Protein AF-A0A6V7JYY2-F1 (afdb_monomer_lite)

Radius of gyration: 17.6 Å; chains: 1; bounding box: 34×22×44 Å

Structure (mmCIF, N/CA/C/O backbone):
data_AF-A0A6V7JYY2-F1
#
_entry.id   AF-A0A6V7JYY2-F1
#
loop_
_atom_site.group_PDB
_atom_site.id
_atom_site.type_symbol
_atom_site.label_atom_id
_atom_site.label_alt_id
_atom_site.label_comp_id
_atom_site.label_asym_id
_atom_site.label_entity_id
_atom_site.label_seq_id
_atom_site.pdbx_PDB_ins_code
_atom_site.Cartn_x
_atom_site.Cartn_y
_atom_site.Cartn_z
_atom_site.occupancy
_atom_site.B_iso_or_equiv
_atom_site.auth_seq_id
_atom_site.auth_comp_id
_atom_site.auth_asym_id
_atom_site.auth_atom_id
_atom_site.pdbx_PDB_model_num
ATOM 1 N N . ALA A 1 1 ? 12.579 -12.648 11.195 1.00 54.47 1 ALA A N 1
ATOM 2 C CA . ALA A 1 1 ? 11.192 -13.133 11.387 1.00 54.47 1 ALA A CA 1
ATOM 3 C C . ALA A 1 1 ? 10.183 -11.974 11.543 1.00 54.47 1 ALA A C 1
ATOM 5 O O . ALA A 1 1 ? 9.328 -12.030 12.419 1.00 54.47 1 ALA A O 1
ATOM 6 N N . GLY A 1 2 ? 10.272 -10.920 10.713 1.00 69.69 2 GLY A N 1
ATOM 7 C CA . GLY A 1 2 ? 9.487 -9.679 10.871 1.00 69.69 2 GLY A CA 1
ATOM 8 C C . GLY A 1 2 ? 8.209 -9.577 10.026 1.00 69.69 2 GLY A C 1
ATOM 9 O O . GLY A 1 2 ? 7.397 -8.695 10.269 1.00 69.69 2 GLY A O 1
ATOM 10 N N . GLU A 1 3 ? 7.995 -10.492 9.078 1.00 84.88 3 GLU A N 1
ATOM 11 C CA . GLU A 1 3 ? 6.938 -10.380 8.053 1.00 84.88 3 GLU A CA 1
ATOM 12 C C . GLU A 1 3 ? 5.964 -11.570 8.055 1.00 84.88 3 GLU A C 1
ATOM 14 O O . GLU A 1 3 ? 5.152 -11.731 7.155 1.00 84.88 3 GLU A O 1
ATOM 19 N N . SER A 1 4 ? 5.985 -12.403 9.099 1.00 92.75 4 SER A N 1
ATOM 20 C CA . SER A 1 4 ? 5.120 -13.591 9.221 1.00 92.75 4 SER A CA 1
ATOM 21 C C . SER A 1 4 ? 3.642 -13.282 9.510 1.00 92.75 4 SER A C 1
ATOM 23 O O . SER A 1 4 ? 2.867 -14.187 9.801 1.00 92.75 4 SER A O 1
ATOM 25 N N . GLY A 1 5 ? 3.242 -12.007 9.492 1.00 94.06 5 GLY A N 1
ATOM 26 C CA . GLY A 1 5 ? 1.853 -11.593 9.706 1.00 94.06 5 GLY A CA 1
ATOM 27 C C . GLY A 1 5 ? 1.401 -11.529 11.169 1.00 94.06 5 GLY A C 1
ATOM 28 O O . GLY A 1 5 ? 0.217 -11.327 11.425 1.00 94.06 5 GLY A O 1
ATOM 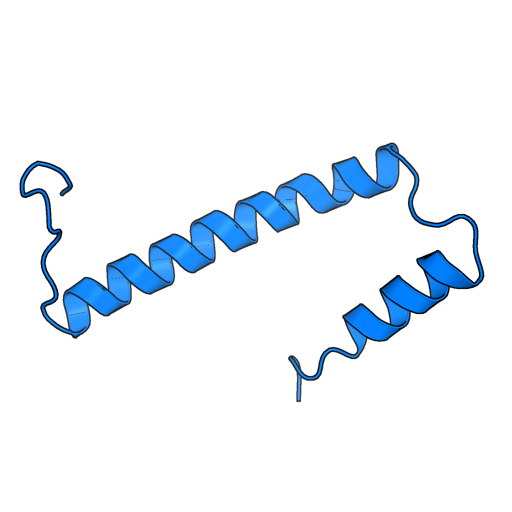29 N N . LYS A 1 6 ? 2.307 -11.636 12.153 1.00 95.38 6 LYS A N 1
ATOM 30 C CA . LYS A 1 6 ? 1.956 -11.565 13.588 1.00 95.38 6 LYS A CA 1
ATOM 31 C C . LYS A 1 6 ? 1.147 -10.309 13.941 1.00 95.38 6 LYS A C 1
ATOM 33 O O . LYS A 1 6 ? 0.120 -10.411 14.605 1.00 95.38 6 LYS A O 1
ATOM 38 N N . SER A 1 7 ? 1.559 -9.141 13.447 1.00 93.50 7 SER A N 1
ATOM 39 C CA . SER A 1 7 ? 0.826 -7.885 13.657 1.00 93.50 7 SER A CA 1
ATOM 40 C C . SER A 1 7 ? -0.547 -7.890 12.984 1.00 93.50 7 SER A C 1
ATOM 42 O O . SER A 1 7 ? -1.477 -7.266 13.481 1.00 93.50 7 SER A O 1
ATOM 44 N N . THR A 1 8 ? -0.697 -8.608 11.870 1.00 95.88 8 THR A N 1
ATOM 45 C CA . THR A 1 8 ? -1.984 -8.772 11.185 1.00 95.88 8 THR A CA 1
ATOM 46 C C . THR A 1 8 ? -2.945 -9.607 12.025 1.00 95.88 8 THR A C 1
ATOM 48 O O . THR A 1 8 ? -4.098 -9.219 12.165 1.00 95.88 8 THR A O 1
ATOM 51 N N . ILE A 1 9 ? -2.470 -10.686 12.659 1.00 96.75 9 ILE A N 1
ATOM 52 C CA . ILE A 1 9 ? -3.284 -11.488 13.588 1.00 96.75 9 ILE A CA 1
ATOM 53 C C . ILE A 1 9 ? -3.786 -10.637 14.760 1.00 96.75 9 ILE A C 1
ATOM 55 O O . ILE A 1 9 ? -4.964 -10.695 15.094 1.00 96.75 9 ILE A O 1
ATOM 59 N N . VAL A 1 10 ? -2.932 -9.788 15.341 1.00 95.44 10 VAL A N 1
ATOM 60 C CA . VAL A 1 10 ? -3.343 -8.882 16.430 1.00 95.44 10 VAL A CA 1
ATOM 61 C C . VAL A 1 10 ? -4.420 -7.894 15.965 1.00 95.44 10 VAL A C 1
ATOM 63 O O . VAL A 1 10 ? -5.413 -7.703 16.661 1.00 95.44 10 VAL A O 1
ATOM 66 N N . LYS A 1 11 ? -4.279 -7.313 14.765 1.00 96.31 11 LYS A N 1
ATOM 67 C CA . LYS A 1 11 ? -5.307 -6.425 14.188 1.00 96.31 11 LYS A CA 1
ATOM 68 C C . LYS A 1 11 ? -6.643 -7.145 13.987 1.00 96.31 11 LYS A C 1
ATOM 70 O O . LYS A 1 11 ? -7.689 -6.561 14.245 1.00 96.31 11 LYS A O 1
ATOM 75 N N . GLN A 1 12 ? -6.614 -8.412 13.566 1.00 98.19 12 GLN A N 1
ATOM 76 C CA . GLN A 1 12 ? -7.827 -9.219 13.405 1.00 98.19 12 GLN A CA 1
ATOM 77 C C . GLN A 1 12 ? -8.509 -9.527 14.742 1.00 98.19 12 GLN A C 1
ATOM 79 O O . GLN A 1 12 ? -9.732 -9.482 14.810 1.00 98.19 12 GLN A O 1
ATOM 84 N N . MET A 1 13 ? -7.752 -9.755 15.820 1.00 97.62 13 MET A N 1
ATOM 85 C CA . MET A 1 13 ? -8.342 -9.941 17.153 1.00 97.62 13 MET A CA 1
ATOM 86 C C . MET A 1 13 ? -9.148 -8.714 17.597 1.00 97.62 13 MET A C 1
ATOM 88 O O . MET A 1 13 ? -10.262 -8.876 18.082 1.00 97.62 13 MET A O 1
ATOM 92 N N . LYS A 1 14 ? -8.646 -7.497 17.344 1.00 97.00 14 LYS A N 1
ATOM 93 C CA . LYS A 1 14 ? -9.392 -6.251 17.594 1.00 97.00 14 LYS A CA 1
ATOM 94 C C . LYS A 1 14 ? -10.651 -6.126 16.722 1.00 97.00 14 LYS A C 1
ATOM 96 O O . LYS A 1 14 ? -11.682 -5.649 17.182 1.00 97.00 14 LYS A O 1
ATOM 101 N N . ILE A 1 15 ? -10.600 -6.573 15.468 1.00 97.38 15 ILE A N 1
ATOM 102 C CA . ILE A 1 15 ? -11.768 -6.553 14.570 1.00 97.38 15 ILE A CA 1
ATOM 103 C C . ILE A 1 15 ? -12.855 -7.536 15.029 1.00 97.38 15 ILE A C 1
ATOM 105 O O . ILE A 1 15 ? -14.033 -7.202 14.960 1.00 97.38 15 ILE A O 1
ATOM 109 N N . ILE A 1 16 ? -12.472 -8.736 15.472 1.00 97.88 16 ILE A N 1
ATOM 110 C CA . ILE A 1 16 ? -13.411 -9.829 15.770 1.00 97.88 16 ILE A CA 1
ATOM 111 C C . ILE A 1 16 ? -13.934 -9.771 17.213 1.00 97.88 16 ILE A C 1
ATOM 113 O O . ILE A 1 16 ? -15.097 -10.091 17.450 1.00 97.88 16 ILE A O 1
ATOM 117 N N . HIS A 1 17 ? -13.085 -9.406 18.178 1.00 97.38 17 HIS A N 1
ATOM 118 C CA . HIS A 1 17 ? -13.391 -9.501 19.612 1.00 97.38 17 HIS A CA 1
ATOM 119 C C . HIS A 1 17 ? -13.568 -8.150 20.316 1.00 97.38 17 HIS A C 1
ATOM 121 O O . HIS A 1 17 ? -14.015 -8.124 21.461 1.00 97.38 17 HIS A O 1
ATOM 127 N N . GLU A 1 18 ? -13.249 -7.039 19.651 1.00 94.31 18 GLU A N 1
ATOM 128 C CA . GLU A 1 18 ? -13.534 -5.682 20.131 1.00 94.31 18 GLU A CA 1
ATOM 129 C C . GLU A 1 18 ? -14.500 -4.981 19.155 1.00 94.31 18 GLU A C 1
ATOM 131 O O . GLU A 1 18 ? -15.215 -5.625 18.391 1.00 94.31 18 GLU A O 1
ATOM 136 N N . THR A 1 19 ? -14.558 -3.648 19.162 1.00 95.06 19 THR A N 1
ATOM 137 C CA . THR A 1 19 ? -15.434 -2.851 18.281 1.00 95.06 19 THR A CA 1
ATOM 138 C C . THR A 1 19 ? -14.798 -2.500 16.929 1.00 95.06 19 THR A C 1
ATOM 140 O O . THR A 1 19 ? -15.272 -1.598 16.239 1.00 95.06 19 THR A O 1
ATOM 143 N N . GLY A 1 20 ? -13.710 -3.173 16.542 1.00 95.56 20 GLY A N 1
ATOM 144 C CA . GLY A 1 20 ? -12.927 -2.801 15.365 1.00 95.56 20 GLY A CA 1
ATOM 145 C C . GLY A 1 20 ? -12.218 -1.452 15.521 1.00 95.56 20 GLY A C 1
ATOM 146 O O . GLY A 1 20 ? -11.910 -1.026 16.633 1.00 95.56 20 GLY A O 1
ATOM 147 N N . TYR A 1 21 ? -11.906 -0.805 14.396 1.00 97.50 21 TYR A N 1
ATOM 148 C CA . TYR A 1 21 ? -11.182 0.470 14.364 1.00 97.50 21 TYR A CA 1
ATOM 149 C C . TYR A 1 21 ? -12.132 1.647 14.163 1.00 97.50 21 TYR A C 1
ATOM 151 O O . TYR A 1 21 ? -12.967 1.620 13.255 1.00 97.50 21 TYR A O 1
ATOM 159 N N . SER A 1 22 ? -11.970 2.700 14.965 1.00 97.81 22 SER A N 1
ATOM 160 C CA . SER A 1 22 ? -12.715 3.944 14.768 1.00 97.81 22 SER A CA 1
ATOM 161 C C . SER A 1 22 ? -12.262 4.670 13.496 1.00 97.81 22 SER A C 1
ATOM 163 O O . SER A 1 22 ? -11.212 4.378 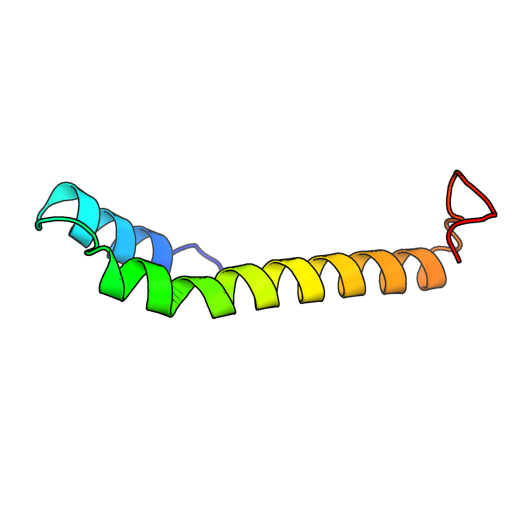12.910 1.00 97.81 22 SER A O 1
ATOM 165 N N . ARG A 1 23 ? -13.048 5.658 13.058 1.00 97.25 23 ARG A N 1
ATOM 166 C CA . ARG A 1 23 ? -12.686 6.494 11.908 1.00 97.25 23 ARG A CA 1
ATOM 167 C C . ARG A 1 23 ? -11.379 7.249 12.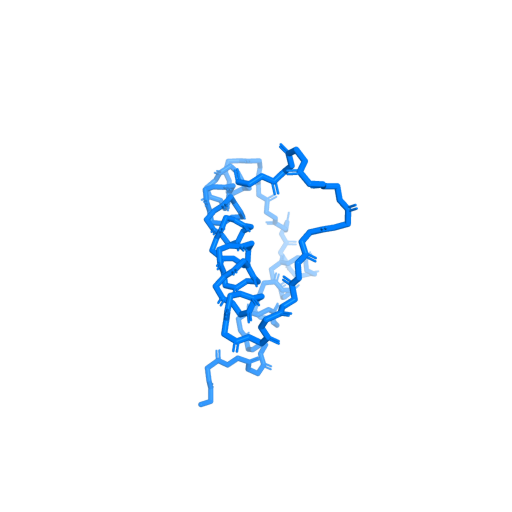152 1.00 97.25 23 ARG A C 1
ATOM 169 O O . ARG A 1 23 ? -10.550 7.342 11.253 1.00 97.25 23 ARG A O 1
ATOM 176 N N . GLU A 1 24 ? -11.184 7.747 13.364 1.00 97.75 24 GLU A N 1
ATOM 177 C CA . GLU A 1 24 ? -9.991 8.474 13.793 1.00 97.75 24 GLU A CA 1
ATOM 178 C C . GLU A 1 24 ? -8.764 7.556 13.765 1.00 97.75 24 GLU A C 1
ATOM 180 O O . GLU A 1 24 ? -7.727 7.941 13.228 1.00 97.75 24 GLU A O 1
ATOM 185 N N . GLU A 1 25 ? -8.896 6.315 14.249 1.00 96.50 25 GLU A N 1
ATOM 186 C CA . GLU A 1 25 ? -7.830 5.310 14.155 1.00 96.50 25 GLU A CA 1
ATOM 187 C C . GLU A 1 25 ? -7.494 4.978 12.692 1.00 96.50 25 GLU A C 1
ATOM 189 O O . GLU A 1 25 ? -6.325 4.870 12.321 1.00 96.50 25 GLU A O 1
ATOM 194 N N . CYS A 1 26 ? -8.502 4.861 11.823 1.00 96.69 26 CYS A N 1
ATOM 195 C CA . CYS A 1 26 ? -8.281 4.626 10.395 1.00 96.69 26 CYS A CA 1
ATOM 196 C C . CYS A 1 26 ? -7.533 5.790 9.726 1.00 96.69 26 CYS A C 1
ATOM 198 O O . CYS A 1 26 ? -6.620 5.558 8.929 1.00 96.69 26 CYS A O 1
ATOM 200 N N . GLU A 1 27 ? -7.865 7.037 10.071 1.00 97.62 27 GLU A N 1
ATOM 201 C CA . GLU A 1 27 ? -7.140 8.215 9.583 1.00 97.62 27 GLU A CA 1
ATOM 202 C C . GLU A 1 27 ? -5.682 8.232 10.079 1.00 97.62 27 GLU A C 1
ATOM 204 O O . GLU A 1 27 ? -4.799 8.651 9.333 1.00 97.62 27 GLU A O 1
ATOM 209 N N . GLN A 1 28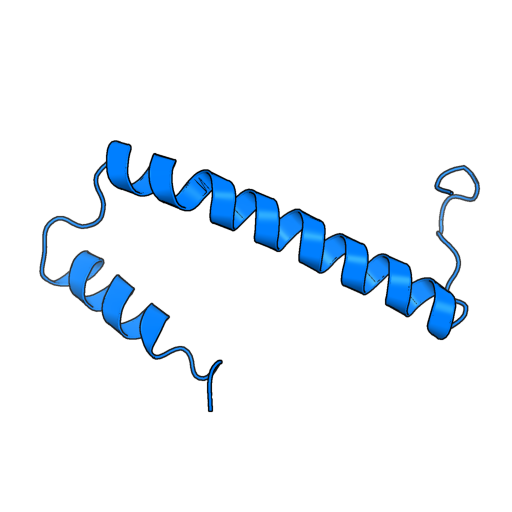 ? -5.381 7.687 11.264 1.00 97.25 28 GLN A N 1
ATOM 210 C CA . GLN A 1 28 ? -3.994 7.509 11.723 1.00 97.25 28 GLN A CA 1
ATOM 211 C C . GLN A 1 28 ? -3.213 6.461 10.910 1.00 97.25 28 GLN A C 1
ATOM 213 O O . GLN A 1 28 ? -1.997 6.587 10.755 1.00 97.25 28 GLN A O 1
ATOM 218 N N . TYR A 1 29 ? -3.880 5.447 10.349 1.00 96.44 29 TYR A N 1
ATOM 219 C CA . TYR A 1 29 ? -3.236 4.460 9.469 1.00 96.44 29 TYR A CA 1
ATOM 220 C C . TYR A 1 29 ? -3.059 4.945 8.027 1.00 96.44 29 TYR A C 1
ATOM 222 O O . TYR A 1 29 ? -2.220 4.418 7.295 1.00 96.44 29 TYR A O 1
ATOM 230 N N . LYS A 1 30 ? -3.811 5.957 7.598 1.00 97.56 30 LYS A N 1
ATOM 231 C CA . LYS A 1 30 ? -3.805 6.458 6.218 1.00 97.56 30 LYS A CA 1
ATOM 232 C C . LYS A 1 30 ? -2.423 6.926 5.723 1.00 97.56 30 LYS A C 1
ATOM 234 O O . LYS A 1 30 ? -2.045 6.511 4.626 1.00 97.56 30 LYS A O 1
ATOM 239 N N . PRO A 1 31 ? -1.601 7.662 6.503 1.00 98.06 31 PRO A N 1
ATOM 240 C CA . PRO A 1 31 ? -0.223 7.966 6.112 1.00 98.06 31 PRO A CA 1
ATOM 241 C C . PRO A 1 31 ? 0.639 6.716 5.902 1.00 98.06 31 PRO A C 1
ATOM 243 O O . PRO A 1 31 ? 1.470 6.691 4.997 1.00 98.06 31 PRO A O 1
ATOM 246 N N . VAL A 1 32 ? 0.422 5.659 6.694 1.00 96.50 32 VAL A N 1
ATOM 247 C CA . VAL A 1 32 ? 1.142 4.384 6.547 1.00 96.50 32 VAL A CA 1
ATOM 248 C C . VAL A 1 32 ? 0.766 3.710 5.229 1.00 96.50 32 VAL A C 1
ATOM 250 O O . VAL A 1 32 ? 1.645 3.241 4.511 1.00 96.50 32 VAL A O 1
ATOM 253 N N . VAL A 1 33 ? -0.520 3.717 4.864 1.00 97.62 33 VAL A N 1
ATOM 254 C CA . VAL A 1 33 ? -0.986 3.198 3.568 1.00 97.62 33 VAL A CA 1
ATOM 255 C C . VAL A 1 33 ? -0.333 3.961 2.413 1.00 97.62 33 VAL A C 1
ATOM 257 O O . VAL A 1 33 ? 0.210 3.339 1.503 1.00 97.62 33 VAL A O 1
ATOM 260 N N . TYR A 1 34 ? -0.317 5.296 2.462 1.00 98.31 34 TYR A N 1
ATOM 261 C CA . TYR A 1 34 ? 0.331 6.111 1.428 1.00 98.31 34 TYR A CA 1
ATOM 262 C C . TYR A 1 34 ? 1.833 5.852 1.331 1.00 98.31 34 TYR A C 1
ATOM 264 O O . TYR A 1 34 ? 2.352 5.654 0.232 1.00 98.31 34 TYR A O 1
ATOM 272 N N . SER A 1 35 ? 2.518 5.793 2.473 1.00 97.94 35 SER A N 1
ATOM 273 C CA . SER A 1 35 ? 3.944 5.484 2.538 1.00 97.94 35 SER A CA 1
ATOM 274 C C . SER A 1 35 ? 4.243 4.130 1.898 1.00 97.94 35 SER A C 1
ATOM 276 O O . SER A 1 35 ? 5.108 4.040 1.030 1.00 97.94 35 SER A O 1
ATOM 278 N N . ASN A 1 36 ? 3.487 3.089 2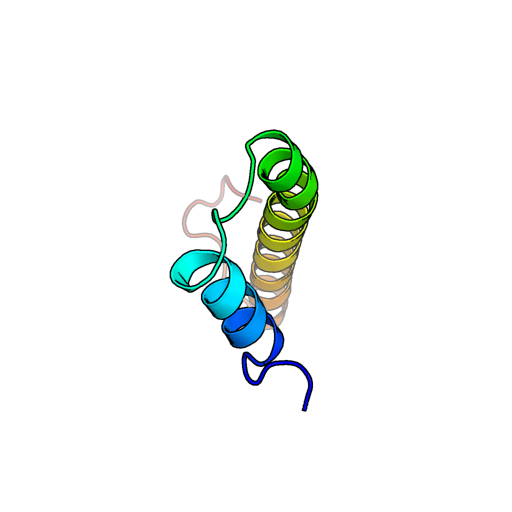.254 1.00 97.00 36 ASN A N 1
ATOM 279 C CA . ASN A 1 36 ? 3.684 1.747 1.711 1.00 97.00 36 ASN A CA 1
ATOM 280 C C . ASN A 1 36 ? 3.466 1.702 0.194 1.00 97.00 36 ASN A C 1
ATOM 282 O O . ASN A 1 36 ? 4.250 1.063 -0.508 1.00 97.00 36 ASN A O 1
ATOM 286 N N . THR A 1 37 ? 2.454 2.400 -0.327 1.00 98.44 37 THR A N 1
ATOM 287 C CA . THR A 1 37 ? 2.188 2.474 -1.772 1.00 98.44 37 THR A CA 1
ATOM 288 C C . THR A 1 37 ? 3.341 3.140 -2.520 1.00 98.44 37 THR A C 1
ATOM 290 O O . THR A 1 37 ? 3.845 2.583 -3.495 1.00 98.44 37 THR A O 1
ATOM 293 N N . ILE A 1 38 ? 3.802 4.302 -2.044 1.00 98.12 38 ILE A N 1
ATOM 294 C CA . ILE A 1 38 ? 4.899 5.045 -2.680 1.00 98.12 38 ILE A CA 1
ATOM 295 C C . ILE A 1 38 ? 6.203 4.244 -2.602 1.00 98.12 38 ILE A C 1
ATOM 297 O O . ILE A 1 38 ? 6.905 4.111 -3.601 1.00 98.12 38 ILE A O 1
ATOM 301 N N . GLN A 1 39 ? 6.519 3.664 -1.441 1.00 98.12 39 GLN A N 1
ATOM 302 C CA . GLN A 1 39 ? 7.725 2.852 -1.261 1.00 98.12 39 GLN A CA 1
ATOM 303 C C . GLN A 1 39 ? 7.719 1.605 -2.147 1.00 98.12 39 GLN A C 1
ATOM 305 O O . GLN A 1 39 ? 8.733 1.311 -2.779 1.00 98.12 39 GLN A O 1
ATOM 310 N N . SER A 1 40 ? 6.581 0.913 -2.246 1.00 98.19 40 SER A N 1
ATOM 311 C CA . SER A 1 40 ? 6.440 -0.264 -3.111 1.00 98.19 40 SER A CA 1
ATOM 312 C C . SER A 1 40 ? 6.625 0.105 -4.580 1.00 98.19 40 SER A C 1
ATOM 314 O O . SER A 1 40 ? 7.373 -0.562 -5.291 1.00 98.19 40 SER A O 1
ATOM 316 N N . LEU A 1 41 ? 6.018 1.208 -5.034 1.00 98.12 41 LEU A N 1
ATOM 317 C CA . LEU A 1 41 ? 6.187 1.676 -6.408 1.00 98.12 41 LEU A CA 1
ATOM 318 C C . LEU A 1 41 ? 7.639 2.084 -6.698 1.00 98.12 41 LEU A C 1
ATOM 320 O O . LEU A 1 41 ? 8.188 1.697 -7.725 1.00 98.12 41 LEU A O 1
ATOM 324 N N . MET A 1 42 ? 8.295 2.801 -5.780 1.00 97.81 42 MET A N 1
ATOM 325 C CA . MET A 1 42 ? 9.719 3.127 -5.917 1.00 97.81 42 MET A CA 1
ATOM 326 C C . MET A 1 42 ? 10.592 1.871 -5.987 1.00 97.81 42 MET A C 1
ATOM 328 O O . MET A 1 42 ? 11.550 1.846 -6.757 1.00 97.81 42 MET A O 1
ATOM 332 N N . ALA A 1 43 ? 10.282 0.834 -5.204 1.00 98.19 43 ALA A N 1
ATOM 333 C CA . ALA A 1 43 ? 11.003 -0.434 -5.259 1.00 98.19 43 ALA A CA 1
ATOM 334 C C . ALA A 1 43 ? 10.857 -1.102 -6.636 1.00 98.19 43 ALA A C 1
ATOM 336 O O . ALA A 1 43 ? 11.858 -1.543 -7.198 1.00 98.19 43 ALA A O 1
ATOM 337 N N . ILE A 1 44 ? 9.649 -1.095 -7.211 1.00 97.62 44 ILE A N 1
ATOM 338 C CA . ILE A 1 44 ? 9.389 -1.617 -8.561 1.00 97.62 44 ILE A CA 1
ATOM 339 C C . ILE A 1 44 ? 10.174 -0.824 -9.612 1.00 97.62 44 ILE A C 1
ATOM 341 O O . ILE A 1 44 ? 10.912 -1.422 -10.389 1.00 97.62 44 ILE A O 1
ATOM 345 N N . ILE A 1 45 ? 10.085 0.510 -9.607 1.00 96.62 45 ILE A N 1
ATOM 346 C CA . ILE A 1 45 ? 10.787 1.370 -10.579 1.00 96.62 45 ILE A CA 1
ATOM 347 C C . ILE A 1 45 ? 12.308 1.165 -10.496 1.00 96.62 45 ILE A C 1
ATOM 349 O O . ILE A 1 45 ? 12.986 1.043 -11.515 1.00 96.62 45 ILE A O 1
ATOM 353 N N . ARG A 1 46 ? 12.865 1.065 -9.282 1.00 96.94 46 ARG A N 1
ATOM 354 C CA . ARG A 1 46 ? 14.295 0.769 -9.091 1.00 96.94 46 ARG A CA 1
ATOM 355 C C . ARG A 1 46 ? 14.671 -0.604 -9.645 1.00 96.94 46 ARG A C 1
ATOM 357 O O . ARG A 1 46 ? 15.700 -0.725 -10.307 1.00 96.94 46 ARG A O 1
ATOM 364 N N . ALA A 1 47 ? 13.845 -1.620 -9.398 1.00 98.25 47 ALA A N 1
ATOM 365 C CA . ALA A 1 47 ? 14.066 -2.965 -9.917 1.00 98.25 47 ALA A CA 1
ATOM 366 C C . ALA A 1 47 ? 13.990 -3.005 -11.451 1.00 98.25 47 ALA A C 1
ATOM 368 O O . ALA A 1 47 ? 14.817 -3.665 -12.072 1.00 98.25 47 ALA A O 1
ATOM 369 N N . MET A 1 48 ? 13.076 -2.254 -12.075 1.00 97.44 48 MET A N 1
ATOM 370 C CA . MET A 1 48 ? 13.006 -2.116 -13.536 1.00 97.44 48 MET A CA 1
ATOM 371 C C . MET A 1 48 ? 14.328 -1.606 -14.119 1.00 97.44 48 MET A C 1
ATOM 373 O O . MET A 1 48 ? 14.850 -2.208 -15.055 1.00 97.44 48 MET A O 1
ATOM 377 N N . GLY A 1 49 ? 14.930 -0.575 -13.512 1.00 95.25 49 GLY A N 1
ATOM 378 C CA . GLY A 1 49 ? 16.245 -0.074 -13.925 1.00 95.25 49 GLY A CA 1
ATOM 379 C C . GLY A 1 49 ? 17.370 -1.109 -13.780 1.00 95.25 49 GLY A C 1
ATOM 380 O O . GLY A 1 49 ? 18.227 -1.219 -14.654 1.00 95.25 49 GLY A O 1
ATOM 381 N N . GLN A 1 50 ? 17.354 -1.915 -12.713 1.00 97.75 50 GLN A N 1
ATOM 382 C CA . GLN A 1 50 ? 18.336 -2.990 -12.497 1.00 97.75 50 GLN A CA 1
ATOM 383 C C . GLN A 1 50 ? 18.167 -4.155 -13.482 1.00 97.75 50 GLN A C 1
ATOM 385 O O . GLN A 1 50 ? 19.154 -4.728 -13.941 1.00 97.75 50 GLN A O 1
ATOM 390 N N . LEU A 1 51 ? 16.920 -4.494 -13.808 1.00 98.12 51 LEU A N 1
ATOM 391 C CA . LEU A 1 51 ? 16.557 -5.601 -14.691 1.00 98.12 51 LEU A CA 1
ATOM 392 C C . LEU A 1 51 ? 16.485 -5.195 -16.170 1.00 98.12 51 LEU A C 1
ATOM 394 O O . LEU A 1 51 ? 16.251 -6.059 -17.011 1.00 98.12 51 LEU A O 1
ATOM 398 N N . ARG A 1 52 ? 16.710 -3.911 -16.489 1.00 96.38 52 ARG A N 1
ATOM 399 C CA . ARG A 1 52 ? 16.594 -3.333 -17.841 1.00 96.38 52 ARG A CA 1
ATOM 400 C C . ARG A 1 52 ? 15.220 -3.587 -18.470 1.00 96.38 52 ARG A C 1
ATOM 402 O O . ARG A 1 52 ? 15.119 -3.998 -19.622 1.00 96.38 52 ARG A O 1
ATOM 409 N N . ILE A 1 53 ? 14.170 -3.382 -17.679 1.00 96.31 53 ILE A N 1
ATOM 410 C CA . ILE A 1 53 ? 12.782 -3.460 -18.133 1.00 96.31 53 ILE A CA 1
ATOM 411 C C . ILE A 1 53 ? 12.306 -2.037 -18.399 1.00 96.31 53 ILE A C 1
ATOM 413 O O . ILE A 1 53 ? 12.157 -1.251 -17.46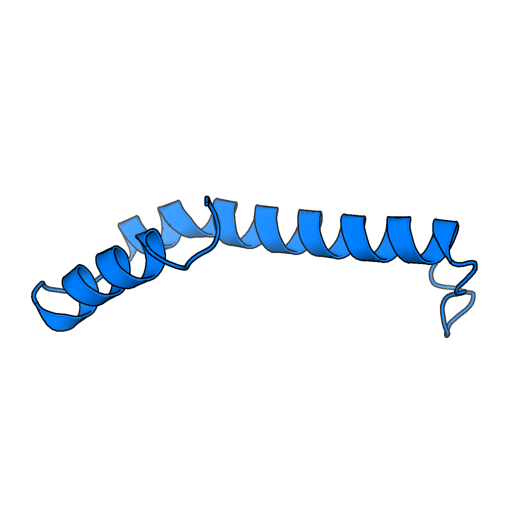3 1.00 96.31 53 ILE A O 1
ATOM 417 N N . ASP A 1 54 ? 12.061 -1.724 -19.665 1.00 95.19 54 ASP A N 1
ATOM 418 C CA . ASP A 1 54 ? 11.539 -0.422 -20.069 1.00 95.19 54 ASP A CA 1
ATOM 419 C C . ASP A 1 54 ? 10.036 -0.307 -19.782 1.00 95.19 54 ASP A C 1
ATOM 421 O O . ASP A 1 54 ? 9.303 -1.300 -19.702 1.00 95.19 54 ASP A O 1
ATOM 425 N N . PHE A 1 55 ? 9.555 0.928 -19.637 1.00 95.50 55 PHE A N 1
ATOM 426 C CA . PHE A 1 55 ? 8.121 1.184 -19.610 1.00 95.50 55 PHE A CA 1
ATOM 427 C C . PHE A 1 55 ? 7.491 0.849 -20.965 1.00 95.50 55 PHE A C 1
ATOM 429 O O . PHE A 1 55 ? 8.070 1.097 -22.019 1.00 95.50 55 PHE A O 1
ATOM 436 N N . ALA A 1 56 ? 6.264 0.324 -20.935 1.00 94.38 56 ALA A N 1
ATOM 437 C CA . ALA A 1 56 ? 5.517 0.027 -22.158 1.00 94.38 56 ALA A CA 1
ATOM 438 C C . ALA A 1 56 ? 5.167 1.296 -22.960 1.00 94.38 56 ALA A C 1
ATOM 440 O O . ALA A 1 56 ? 5.097 1.249 -24.184 1.00 94.38 56 ALA A O 1
ATOM 441 N N . ASP A 1 57 ? 4.945 2.417 -22.266 1.00 95.00 57 ASP A N 1
ATOM 442 C CA . ASP A 1 57 ? 4.774 3.740 -22.867 1.00 95.00 57 ASP A CA 1
ATOM 443 C C . ASP A 1 57 ? 6.073 4.547 -22.690 1.00 95.00 57 ASP A C 1
ATOM 445 O O . ASP A 1 57 ? 6.401 4.905 -21.555 1.00 95.00 57 ASP A O 1
ATOM 449 N N . PRO A 1 58 ? 6.793 4.879 -23.778 1.00 85.88 58 PRO A N 1
ATOM 450 C CA . PRO A 1 58 ? 8.032 5.656 -23.720 1.00 85.88 58 PRO A CA 1
ATOM 451 C C . PRO A 1 58 ? 7.873 7.067 -23.138 1.00 85.88 58 PRO A C 1
ATOM 453 O O . PRO A 1 58 ? 8.866 7.680 -22.763 1.00 85.88 58 PRO A O 1
ATOM 456 N N . ASN A 1 59 ? 6.646 7.599 -23.054 1.00 90.12 59 ASN A N 1
ATOM 457 C CA . ASN A 1 59 ? 6.379 8.910 -22.450 1.00 90.12 59 ASN A CA 1
ATOM 458 C C . ASN A 1 59 ? 6.291 8.856 -20.916 1.00 90.12 59 ASN A C 1
ATOM 460 O O . ASN A 1 59 ? 6.150 9.889 -20.260 1.00 90.12 59 ASN A O 1
ATOM 464 N N . LYS A 1 60 ? 6.326 7.653 -20.332 1.00 77.06 60 LYS A N 1
ATOM 465 C CA . LYS A 1 60 ? 6.412 7.428 -18.891 1.00 77.06 60 LYS A CA 1
ATOM 466 C C . LYS A 1 60 ? 7.883 7.199 -18.550 1.00 77.06 60 LYS A C 1
ATOM 468 O O . LYS A 1 60 ? 8.338 6.065 -18.513 1.00 77.06 60 LYS A O 1
ATOM 473 N N . THR A 1 61 ? 8.618 8.284 -18.346 1.00 58.59 61 THR A N 1
ATOM 474 C CA . THR A 1 61 ? 10.002 8.288 -17.837 1.00 58.59 61 THR A CA 1
ATOM 475 C C . THR A 1 61 ? 10.063 8.933 -16.470 1.00 58.59 61 THR A C 1
ATOM 477 O O . THR A 1 61 ? 9.465 10.026 -16.337 1.00 58.59 61 THR A O 1
#

pLDDT: mean 94.21, std 8.47, range [54.47, 98.44]

Sequence (61 aa):
AGESGKSTIVKQMKIIHETGYSREECEQYKPVVYSNTIQSLMAIIRAMGQLRIDFADPNKT

InterPro domains:
  IPR001019 Guanine nucleotide binding protein, alpha subunit [PF00503] (1-59)
  IPR001019 Guanine nucleotide binding protein, alpha subunit [PS51882] (1-61)
  IPR001019 Guanine nucleotide binding protein, alpha subunit [PTHR10218] (1-58)
  IPR011025 G protein alpha subunit, helical insertion [G3DSA:1.10.400.10] (22-61)
  IPR011025 G protein alpha subunit, helical insertion [SSF47895] (21-59)

Secondary structure (DSSP, 8-state):
---SSHHHHHHHHHHHHS----HHHHHHHHHHHHHHHHHHHHHHHHHHHHHT---SSTT--

Foldseek 3Di:
DPPPCPVVVVLVCCVPVHVHDDPVRVVVCVVVVVVVVVVVVVVVVVVCVVVVPDDPDNVPD

Organism: NCBI:txid1563983